Protein A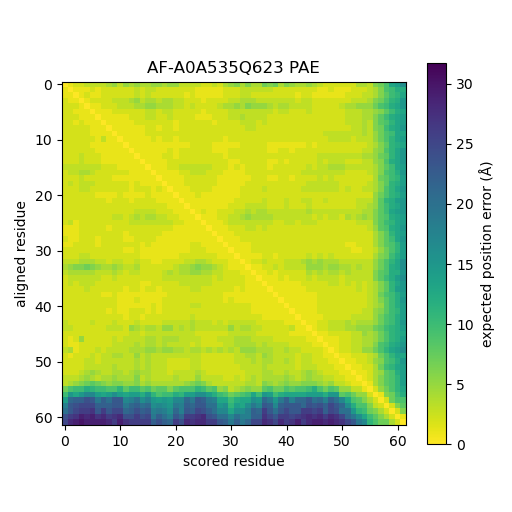F-A0A535Q623-F1 (afdb_monomer)

Foldseek 3Di:
DFFPAAALQVLLCPFPQWAPWDDDGRDTDIGGDDDCVSNVVSCPPTGDPDDDDDPDPPPDDD

Solvent-accessible surface area (backbone atoms only — not comparable to full-atom values): 3864 Å² total; per-residue (Å²): 60,33,33,83,49,83,58,60,60,73,48,38,58,66,19,65,49,38,42,77,70,44,77,57,81,39,29,43,46,64,45,77,45,88,65,66,62,48,47,54,61,37,43,64,96,59,65,68,78,44,82,75,86,73,84,79,78,70,92,75,88,131

Secondary structure (DSSP, 8-state):
-EESSS--HHHHTTSTTEEEEEEETTEEEEEE-S-SHHHHHHHTT--EEE------------

pLDDT: mean 91.41, std 10.93, range [46.88, 97.44]

Radius of gyration: 12.02 Å; Cα contacts (8 Å, |Δi|>4): 86; chains: 1; bounding box: 33×27×23 Å

Structure (mmCIF, N/CA/C/O backbone):
data_AF-A0A535Q623-F1
#
_entry.id   AF-A0A535Q623-F1
#
loop_
_atom_site.group_PDB
_atom_site.id
_atom_site.type_symbol
_atom_site.label_atom_id
_atom_site.label_alt_id
_atom_site.label_comp_id
_atom_site.label_asym_id
_atom_site.label_entity_id
_atom_site.label_seq_id
_atom_site.pdbx_PDB_ins_code
_atom_site.Cartn_x
_atom_site.Cartn_y
_atom_site.Cartn_z
_atom_site.occupancy
_atom_site.B_iso_or_equiv
_atom_site.auth_seq_id
_atom_site.auth_comp_id
_atom_site.auth_asym_id
_atom_site.auth_atom_id
_atom_site.pdbx_PDB_model_num
ATOM 1 N N . MET A 1 1 ? 3.510 -1.829 4.442 1.00 94.44 1 MET A N 1
ATOM 2 C CA . MET A 1 1 ? 2.909 -0.573 4.940 1.00 94.44 1 MET A CA 1
ATOM 3 C C . MET A 1 1 ? 1.723 -0.896 5.843 1.00 94.44 1 MET A C 1
ATOM 5 O O . MET A 1 1 ? 1.116 -1.946 5.647 1.00 94.44 1 MET A O 1
ATOM 9 N N . THR A 1 2 ? 1.406 -0.031 6.802 1.00 96.44 2 THR A N 1
ATOM 10 C CA . THR A 1 2 ? 0.328 -0.224 7.789 1.00 96.44 2 THR A CA 1
ATOM 11 C C . THR A 1 2 ? -0.616 0.975 7.777 1.00 96.44 2 THR A C 1
ATOM 13 O O . THR A 1 2 ? -0.145 2.110 7.726 1.00 96.44 2 THR A O 1
ATOM 16 N N . PHE A 1 3 ? -1.922 0.726 7.846 1.00 96.38 3 PHE A N 1
ATOM 17 C CA . PHE A 1 3 ? -2.982 1.736 7.793 1.00 96.38 3 PHE A CA 1
ATOM 18 C C . PHE A 1 3 ? -3.723 1.849 9.126 1.00 96.38 3 PHE A C 1
ATOM 20 O O . PHE A 1 3 ? -3.694 0.923 9.937 1.00 96.38 3 PHE A O 1
ATOM 27 N N . VAL A 1 4 ? -4.413 2.974 9.330 1.00 95.38 4 VAL A N 1
ATOM 28 C CA . VAL A 1 4 ? -5.332 3.163 10.471 1.00 95.38 4 VAL A CA 1
ATOM 29 C C . VAL A 1 4 ? -6.574 2.271 10.356 1.00 95.38 4 VAL A C 1
ATOM 31 O O . VAL A 1 4 ? -7.111 1.822 11.364 1.00 95.38 4 VAL A O 1
ATOM 34 N N . GLY A 1 5 ? -7.008 1.979 9.128 1.00 93.19 5 GLY A N 1
ATOM 35 C CA . GLY A 1 5 ? -8.160 1.129 8.830 1.00 93.19 5 GLY A CA 1
ATOM 36 C C . GLY A 1 5 ? -7.886 0.132 7.700 1.00 93.19 5 GLY A C 1
ATOM 37 O O . GLY A 1 5 ? -6.728 -0.132 7.371 1.00 93.19 5 GLY A O 1
ATOM 38 N N . PRO A 1 6 ? -8.937 -0.446 7.088 1.00 94.69 6 PRO A N 1
ATOM 39 C CA . PRO A 1 6 ? -8.785 -1.387 5.984 1.00 94.69 6 PRO A CA 1
ATOM 40 C C . PRO A 1 6 ? -7.951 -0.789 4.836 1.00 94.69 6 PRO A C 1
ATOM 42 O O . PRO A 1 6 ? -8.253 0.316 4.378 1.00 94.69 6 PRO A O 1
ATOM 45 N N . PRO A 1 7 ? -6.912 -1.492 4.351 1.00 95.69 7 PRO A N 1
ATOM 46 C CA . PRO A 1 7 ? -6.041 -0.958 3.316 1.00 95.69 7 PRO A CA 1
ATOM 47 C C . PRO A 1 7 ? -6.748 -0.889 1.949 1.00 95.69 7 PRO A C 1
ATOM 49 O O . PRO A 1 7 ? -7.554 -1.769 1.627 1.00 95.69 7 PRO A O 1
ATOM 52 N N . PRO A 1 8 ? -6.385 0.074 1.079 1.00 95.62 8 PRO A N 1
ATOM 53 C CA . PRO A 1 8 ? -6.928 0.240 -0.272 1.00 95.62 8 PRO A CA 1
ATOM 54 C C . PRO A 1 8 ? -6.406 -0.796 -1.276 1.00 95.62 8 PRO A C 1
ATOM 56 O O . PRO 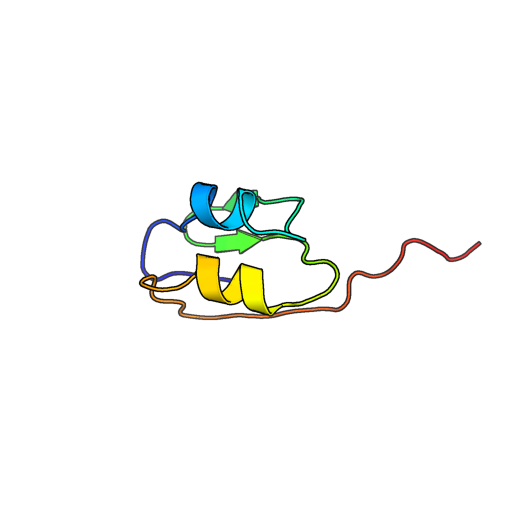A 1 8 ? -5.949 -0.461 -2.369 1.00 95.62 8 PRO A O 1
ATOM 59 N N . ALA A 1 9 ? -6.478 -2.083 -0.939 1.00 96.38 9 ALA A N 1
ATOM 60 C CA . ALA A 1 9 ? -5.847 -3.159 -1.703 1.00 96.38 9 ALA A CA 1
ATOM 61 C C . ALA A 1 9 ? -6.255 -3.176 -3.181 1.00 96.38 9 ALA A C 1
ATOM 63 O O . ALA A 1 9 ? -5.418 -3.364 -4.059 1.00 96.38 9 ALA A O 1
ATOM 64 N N . ARG A 1 10 ? -7.534 -2.906 -3.473 1.00 95.75 10 ARG A N 1
ATOM 65 C CA . ARG A 1 10 ? -8.046 -2.872 -4.848 1.00 95.75 10 ARG A CA 1
ATOM 66 C C . ARG A 1 10 ? -7.530 -1.676 -5.652 1.00 95.75 10 ARG A C 1
ATOM 68 O O . ARG A 1 10 ? -7.339 -1.813 -6.855 1.00 95.75 10 ARG A O 1
ATOM 75 N N . GLN A 1 11 ? -7.342 -0.520 -5.017 1.00 96.00 11 GLN A N 1
ATOM 76 C CA . GLN A 1 11 ? -6.812 0.677 -5.678 1.00 96.00 11 GLN A CA 1
ATOM 77 C C . GLN A 1 11 ? -5.314 0.507 -5.936 1.00 96.00 11 GLN A C 1
ATOM 79 O O . GLN A 1 11 ? -4.857 0.726 -7.052 1.00 96.00 11 GLN A O 1
ATOM 84 N N . VAL A 1 12 ? -4.587 -0.011 -4.944 1.00 96.38 12 VAL A N 1
ATOM 85 C CA . VAL A 1 12 ? -3.157 -0.328 -5.046 1.00 96.38 12 VAL A CA 1
ATOM 86 C C . VAL A 1 12 ? -2.889 -1.386 -6.122 1.00 96.38 12 VAL A C 1
ATOM 88 O O . VAL A 1 12 ? -2.003 -1.195 -6.942 1.00 96.38 12 VAL A O 1
ATOM 91 N N . ALA A 1 13 ? -3.693 -2.451 -6.209 1.00 96.81 13 ALA A N 1
ATOM 92 C CA . ALA A 1 13 ? -3.544 -3.486 -7.243 1.00 96.81 13 ALA A CA 1
ATOM 93 C C . ALA A 1 13 ? -3.840 -3.003 -8.675 1.00 96.81 13 ALA A C 1
ATOM 95 O O . ALA A 1 13 ? -3.529 -3.702 -9.634 1.00 96.81 13 ALA A O 1
ATOM 96 N N . ARG A 1 14 ? -4.470 -1.834 -8.830 1.00 96.69 14 ARG A N 1
ATOM 97 C CA . ARG A 1 14 ? -4.734 -1.205 -10.133 1.00 96.69 14 ARG A CA 1
ATOM 98 C C . ARG A 1 14 ? -3.680 -0.170 -10.516 1.00 96.69 14 ARG A C 1
ATOM 100 O O . ARG A 1 14 ? -3.704 0.311 -11.646 1.00 96.69 14 ARG A O 1
ATOM 107 N N . ALA A 1 15 ? -2.797 0.193 -9.590 1.00 97.44 15 ALA A N 1
ATOM 108 C CA . ALA A 1 15 ? -1.743 1.152 -9.854 1.00 97.44 15 ALA A CA 1
ATOM 109 C C . ALA A 1 15 ? -0.710 0.559 -10.818 1.00 97.44 15 ALA A C 1
ATOM 111 O O . ALA A 1 15 ? -0.303 -0.599 -10.702 1.00 97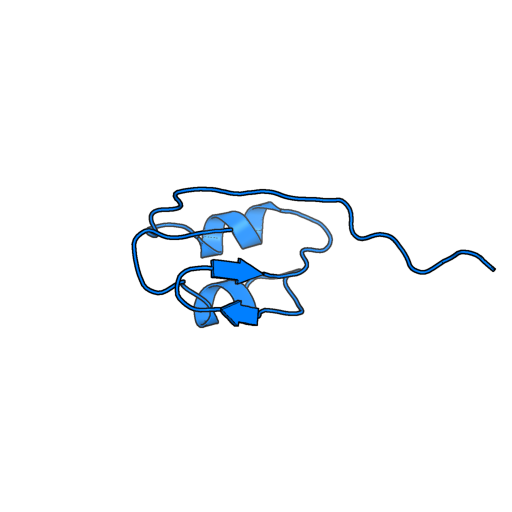.44 15 ALA A O 1
ATOM 112 N N . ILE A 1 16 ? -0.273 1.374 -11.776 1.00 96.88 16 ILE A N 1
ATOM 113 C CA . ILE A 1 16 ? 0.746 0.978 -12.747 1.00 96.88 16 ILE A CA 1
ATOM 114 C C . ILE A 1 16 ? 2.049 0.666 -12.006 1.00 96.88 16 ILE A C 1
ATOM 116 O O . ILE A 1 16 ? 2.469 1.423 -11.133 1.00 96.88 16 ILE A O 1
ATOM 120 N N . GLY A 1 17 ? 2.685 -0.449 -12.369 1.00 95.56 17 GLY A N 1
ATOM 121 C CA . GLY A 1 17 ? 3.936 -0.892 -11.755 1.00 95.56 17 GLY A CA 1
ATOM 122 C C . GLY A 1 17 ? 3.762 -1.595 -10.409 1.00 95.56 17 GLY A C 1
ATOM 123 O O . GLY A 1 17 ? 4.763 -1.961 -9.806 1.00 95.56 17 GLY A O 1
ATOM 124 N N . VAL A 1 18 ? 2.535 -1.828 -9.930 1.00 96.75 18 VAL A N 1
ATOM 125 C CA . VAL A 1 18 ? 2.294 -2.527 -8.660 1.00 96.75 18 VAL A CA 1
ATOM 126 C C . VAL A 1 18 ? 1.868 -3.974 -8.892 1.00 96.75 18 VAL A C 1
ATOM 128 O O . VAL A 1 18 ? 0.986 -4.265 -9.695 1.00 96.75 18 VAL A O 1
ATOM 131 N N . THR A 1 19 ? 2.490 -4.893 -8.158 1.00 95.75 19 THR A N 1
ATOM 132 C CA . THR A 1 19 ? 2.236 -6.340 -8.209 1.00 95.75 19 THR A CA 1
ATOM 133 C C . THR A 1 19 ? 2.285 -6.948 -6.802 1.00 95.75 19 THR A C 1
ATOM 135 O O . THR A 1 19 ? 2.551 -6.248 -5.824 1.00 95.75 19 THR A O 1
ATOM 138 N N . GLU A 1 20 ? 1.974 -8.243 -6.681 1.00 95.75 20 GLU A N 1
ATOM 139 C CA . GLU A 1 20 ? 2.076 -9.013 -5.425 1.00 95.75 20 GLU A CA 1
ATOM 140 C C . GLU A 1 20 ? 1.363 -8.372 -4.219 1.00 95.75 20 GLU A C 1
ATOM 142 O O . GLU A 1 20 ? 1.849 -8.389 -3.084 1.00 95.75 20 GLU A O 1
ATOM 147 N N . VAL A 1 21 ? 0.186 -7.788 -4.464 1.00 96.56 21 VAL A N 1
ATOM 148 C CA . VAL A 1 21 ? -0.594 -7.107 -3.427 1.00 96.56 21 VAL A CA 1
ATOM 149 C C . VAL A 1 21 ? -1.205 -8.127 -2.471 1.00 96.56 21 VAL A C 1
ATOM 151 O O . VAL A 1 21 ? -2.095 -8.889 -2.836 1.00 96.56 21 VAL A O 1
ATOM 154 N N . ASN A 1 22 ? -0.750 -8.097 -1.225 1.00 97.12 22 ASN A N 1
ATOM 155 C CA . ASN A 1 22 ? -1.187 -8.966 -0.144 1.00 97.12 22 ASN A CA 1
ATOM 156 C C . ASN A 1 22 ? -1.636 -8.133 1.055 1.00 97.12 22 ASN A C 1
ATOM 158 O O . ASN A 1 22 ? -0.958 -7.180 1.453 1.00 97.12 22 ASN A O 1
ATOM 162 N N . VAL A 1 23 ? -2.755 -8.528 1.659 1.00 96.62 23 VAL A N 1
ATOM 163 C CA . VAL A 1 23 ? -3.324 -7.879 2.844 1.00 96.62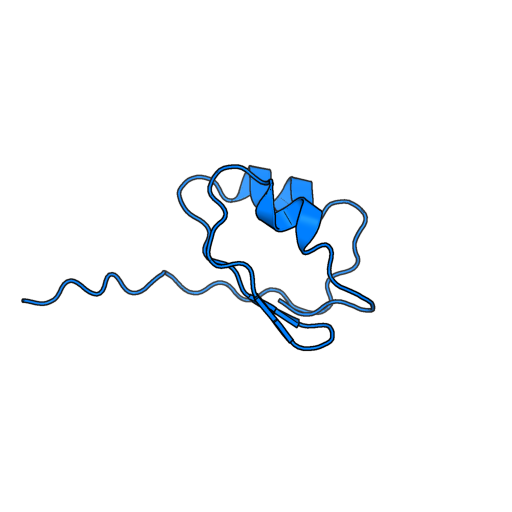 23 VAL A CA 1
ATOM 164 C C . VAL A 1 23 ? -3.282 -8.834 4.022 1.00 96.62 23 VAL A C 1
ATOM 166 O O . VAL A 1 23 ? -3.708 -9.979 3.913 1.00 96.62 23 VAL A O 1
ATOM 169 N N . ASP A 1 24 ? -2.792 -8.331 5.146 1.00 95.50 24 ASP A N 1
ATOM 170 C CA . ASP A 1 24 ? -2.758 -9.011 6.433 1.00 95.50 24 ASP A CA 1
ATOM 171 C C . ASP A 1 24 ? -3.292 -8.043 7.501 1.00 95.50 24 ASP A C 1
ATOM 173 O O . ASP A 1 24 ? -2.586 -7.141 7.961 1.00 95.50 24 ASP A O 1
ATOM 177 N N . GLY A 1 25 ? -4.591 -8.140 7.801 1.00 95.31 25 GLY A N 1
ATOM 178 C CA . GLY A 1 25 ? -5.304 -7.161 8.628 1.00 95.31 25 GLY A CA 1
ATOM 179 C C . GLY A 1 25 ? -5.222 -5.743 8.047 1.00 95.31 25 GLY A C 1
ATOM 180 O O . GLY A 1 25 ? -5.657 -5.492 6.924 1.00 95.31 25 GLY A O 1
ATOM 181 N N . TYR A 1 26 ? -4.631 -4.812 8.802 1.00 96.44 26 TYR A N 1
ATOM 182 C CA . TYR A 1 26 ? -4.390 -3.426 8.366 1.00 96.44 26 TYR A CA 1
ATOM 183 C C . TYR A 1 26 ? -3.029 -3.218 7.695 1.00 96.44 26 TYR A C 1
ATOM 185 O O . TYR A 1 26 ? -2.590 -2.084 7.481 1.00 96.44 26 TYR A O 1
ATOM 193 N N . ARG A 1 27 ? -2.329 -4.308 7.367 1.00 96.44 27 ARG A N 1
ATOM 194 C CA . ARG A 1 27 ? -1.019 -4.276 6.724 1.00 96.44 27 ARG A CA 1
ATOM 195 C C . ARG A 1 27 ? -1.141 -4.667 5.258 1.00 96.44 27 ARG A C 1
ATOM 197 O O . ARG A 1 27 ? -1.687 -5.714 4.934 1.00 96.44 27 ARG A O 1
ATOM 204 N N . LEU A 1 28 ? -0.583 -3.846 4.372 1.00 96.50 28 LEU A N 1
ATOM 205 C CA . LEU A 1 28 ? -0.468 -4.141 2.945 1.00 96.50 28 LEU A CA 1
ATOM 206 C C . LEU A 1 28 ? 1.001 -4.352 2.580 1.00 96.50 28 LEU A C 1
ATOM 208 O O . LEU A 1 28 ? 1.883 -3.570 2.961 1.00 96.50 28 LEU A O 1
ATOM 212 N N . ARG A 1 29 ? 1.266 -5.419 1.835 1.00 96.81 29 ARG A N 1
ATOM 213 C CA . ARG A 1 29 ? 2.544 -5.681 1.172 1.00 96.81 29 ARG A CA 1
ATOM 214 C C . ARG A 1 29 ? 2.300 -5.705 -0.326 1.00 96.81 29 ARG A C 1
ATOM 216 O O . ARG A 1 29 ? 1.293 -6.242 -0.765 1.00 96.81 29 ARG A 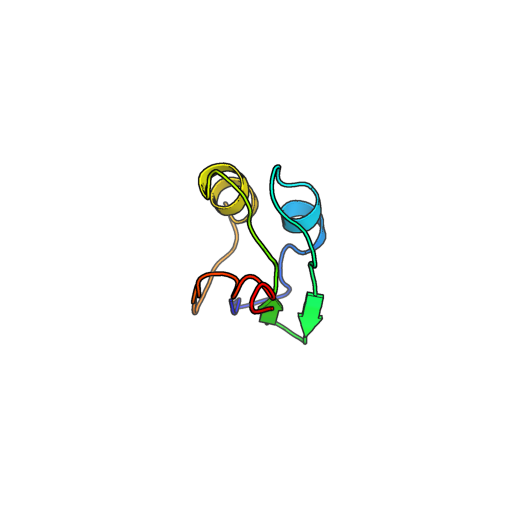O 1
ATOM 223 N N . CYS A 1 30 ? 3.192 -5.094 -1.081 1.00 95.69 30 CYS A N 1
ATOM 224 C CA . CYS A 1 30 ? 3.161 -5.113 -2.532 1.00 95.69 30 CYS A CA 1
ATOM 225 C C . CYS A 1 30 ? 4.571 -4.895 -3.055 1.00 95.69 30 CYS A C 1
ATOM 227 O O . CYS A 1 30 ? 5.426 -4.351 -2.348 1.00 95.69 30 CYS A O 1
ATOM 229 N N . LEU A 1 31 ? 4.773 -5.281 -4.303 1.00 96.12 31 LEU A N 1
ATOM 230 C CA . LEU A 1 31 ? 5.982 -5.004 -5.042 1.00 9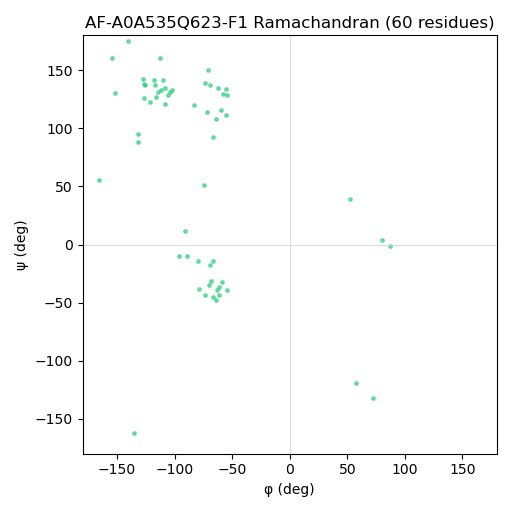6.12 31 LEU A CA 1
ATOM 231 C C . LEU A 1 31 ? 5.718 -3.875 -6.033 1.00 96.12 31 LEU A C 1
ATOM 233 O O . LEU A 1 31 ? 4.713 -3.893 -6.743 1.00 96.12 31 LEU A O 1
ATOM 237 N N . VAL A 1 32 ? 6.599 -2.879 -6.040 1.00 94.81 32 VAL A N 1
ATOM 238 C CA . VAL A 1 32 ? 6.506 -1.709 -6.915 1.00 94.81 32 VAL A CA 1
ATOM 239 C C . VAL A 1 32 ? 7.702 -1.718 -7.854 1.00 94.81 32 VAL A C 1
ATOM 241 O O . VAL A 1 32 ? 8.845 -1.794 -7.407 1.00 94.81 32 VAL A O 1
ATOM 244 N N . TRP A 1 33 ? 7.429 -1.620 -9.147 1.00 93.94 33 TRP A N 1
ATOM 245 C CA . TRP A 1 33 ? 8.409 -1.596 -10.220 1.00 93.94 33 TRP A CA 1
ATOM 246 C C . TRP A 1 33 ? 8.319 -0.276 -10.977 1.00 93.94 33 TRP A C 1
ATOM 248 O O . TRP A 1 33 ? 7.230 0.236 -11.241 1.00 93.94 33 TRP A O 1
ATOM 258 N N . GLY A 1 34 ? 9.471 0.260 -11.377 1.00 92.56 34 GLY A N 1
ATOM 259 C CA . GLY A 1 34 ? 9.533 1.547 -12.061 1.00 92.56 34 GLY A CA 1
ATOM 260 C C . GLY A 1 34 ? 9.251 2.713 -11.111 1.00 92.56 34 GLY A C 1
ATOM 261 O O . GLY A 1 34 ? 9.847 2.805 -10.039 1.00 92.56 34 GLY A O 1
ATOM 262 N N . SER A 1 35 ? 8.379 3.637 -11.522 1.00 92.31 35 SER A N 1
ATOM 263 C CA . SER A 1 35 ? 8.083 4.837 -10.733 1.00 92.31 35 SER A CA 1
ATOM 264 C C . SER A 1 35 ? 7.224 4.523 -9.510 1.00 92.31 35 SER A C 1
ATOM 266 O O . SER A 1 35 ? 6.234 3.802 -9.592 1.00 92.31 35 SER A O 1
ATOM 268 N N . PHE A 1 36 ? 7.558 5.149 -8.382 1.00 92.44 36 PHE A N 1
ATOM 269 C CA . PHE A 1 36 ? 6.788 5.045 -7.143 1.00 92.44 36 PHE A CA 1
ATOM 270 C C . PHE A 1 36 ? 5.541 5.946 -7.132 1.00 92.44 36 PHE A C 1
ATOM 272 O O . PHE A 1 36 ? 4.659 5.784 -6.292 1.00 92.44 36 PHE A O 1
ATOM 279 N N . GLN A 1 37 ? 5.445 6.905 -8.057 1.00 95.50 37 GLN A N 1
ATOM 280 C CA . GLN A 1 37 ? 4.379 7.907 -8.055 1.00 95.50 37 GLN A CA 1
ATOM 281 C C . GLN A 1 37 ? 2.964 7.323 -8.252 1.00 95.50 37 GLN A C 1
ATOM 283 O O . GLN A 1 37 ? 2.106 7.646 -7.430 1.00 95.50 37 GLN A O 1
ATOM 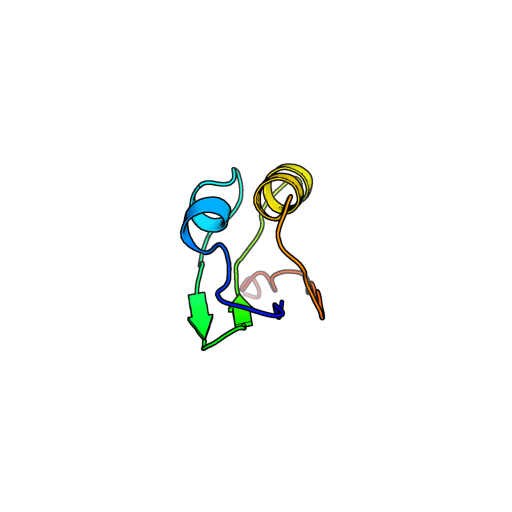288 N N . PRO A 1 38 ? 2.689 6.432 -9.231 1.00 95.88 38 PRO A N 1
ATOM 289 C CA . PRO A 1 38 ? 1.353 5.844 -9.394 1.00 95.88 38 PRO A CA 1
ATOM 290 C C . PRO A 1 38 ? 0.893 5.081 -8.147 1.00 95.88 38 PRO A C 1
ATOM 292 O O . PRO A 1 38 ? -0.291 5.044 -7.815 1.00 95.88 38 PRO A O 1
ATOM 295 N N . PHE A 1 39 ? 1.847 4.486 -7.429 1.00 95.25 39 PHE A N 1
ATOM 296 C CA . PHE A 1 39 ? 1.591 3.834 -6.157 1.00 95.25 39 PHE A CA 1
ATOM 297 C C . PHE A 1 39 ? 1.186 4.845 -5.070 1.00 95.25 39 PHE A C 1
ATOM 299 O O . PHE A 1 39 ? 0.199 4.613 -4.376 1.00 95.25 39 PHE A O 1
ATOM 306 N N . LEU A 1 40 ? 1.877 5.984 -4.947 1.00 94.56 40 LEU A N 1
ATOM 307 C CA . LEU A 1 40 ? 1.497 7.042 -4.000 1.00 94.56 40 LEU A CA 1
ATOM 308 C C . LEU A 1 40 ? 0.122 7.648 -4.318 1.00 94.56 40 LEU A C 1
ATOM 310 O O . LEU A 1 40 ? -0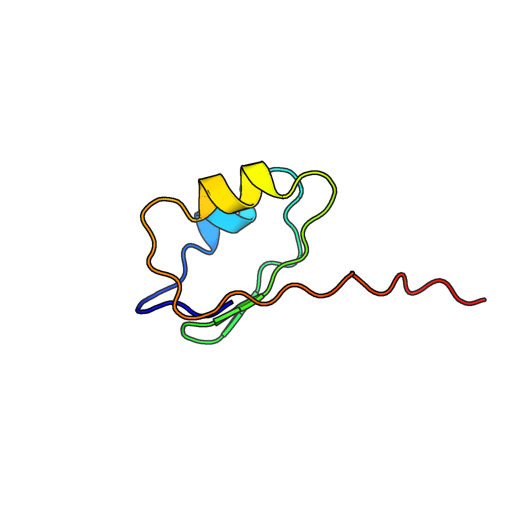.668 7.881 -3.406 1.00 94.56 40 LEU A O 1
ATOM 314 N N . GLU A 1 41 ? -0.202 7.844 -5.596 1.00 96.25 41 GLU A N 1
ATOM 315 C CA . GLU A 1 41 ? -1.533 8.295 -6.029 1.00 96.25 41 GLU A CA 1
ATOM 316 C C . GLU A 1 41 ? -2.627 7.290 -5.633 1.00 96.25 41 GLU A C 1
ATOM 318 O O . GLU A 1 41 ? -3.715 7.676 -5.204 1.00 96.25 41 GLU A O 1
ATOM 323 N N . ALA A 1 42 ? -2.332 5.989 -5.687 1.00 95.62 42 ALA A N 1
ATOM 324 C CA . ALA A 1 42 ? -3.252 4.948 -5.237 1.00 95.62 42 ALA A CA 1
ATOM 325 C C . ALA A 1 42 ? -3.461 4.910 -3.712 1.00 95.62 42 ALA A C 1
ATOM 327 O O . ALA A 1 42 ? -4.447 4.333 -3.252 1.00 95.62 42 ALA A O 1
ATOM 328 N N . LEU A 1 43 ? -2.567 5.528 -2.937 1.00 94.38 43 LEU A N 1
ATOM 329 C CA . LEU A 1 43 ? -2.721 5.718 -1.493 1.00 94.38 43 LEU A CA 1
ATOM 330 C C . LEU A 1 43 ? -3.442 7.020 -1.131 1.00 94.38 43 LEU A C 1
ATOM 332 O O . LEU A 1 43 ? -3.788 7.219 0.033 1.00 94.38 43 LEU A O 1
ATOM 336 N N . HIS A 1 44 ? -3.668 7.916 -2.093 1.00 94.19 44 HIS A N 1
ATOM 337 C CA . HIS A 1 44 ? -4.259 9.219 -1.824 1.00 94.19 44 HIS A CA 1
ATOM 338 C C . HIS A 1 44 ? -5.640 9.087 -1.160 1.00 94.19 44 HIS A C 1
ATOM 340 O O . HIS A 1 44 ? -6.509 8.353 -1.635 1.00 94.19 44 HIS A O 1
ATOM 346 N N . GLY A 1 45 ? -5.829 9.803 -0.047 1.00 93.50 45 GLY A N 1
ATOM 347 C CA . GLY A 1 45 ? -7.041 9.741 0.776 1.00 93.50 45 GLY A CA 1
ATOM 348 C C . GLY A 1 45 ? -7.046 8.642 1.846 1.00 93.50 45 GLY A C 1
ATOM 349 O O . GLY A 1 45 ? -8.004 8.573 2.611 1.00 93.50 45 GLY A O 1
ATOM 350 N N . TYR A 1 46 ? -5.995 7.817 1.939 1.00 94.25 46 TYR A N 1
ATOM 351 C CA . TYR A 1 46 ? -5.843 6.808 2.990 1.00 94.25 46 TYR A CA 1
ATOM 352 C C . TYR A 1 46 ? -4.748 7.199 3.976 1.00 94.25 46 TYR A C 1
ATOM 354 O O . TYR A 1 46 ? -3.645 7.590 3.596 1.00 94.25 46 TYR A O 1
ATOM 362 N N . GLU A 1 47 ? -5.043 7.046 5.262 1.00 94.44 47 GLU A N 1
ATOM 363 C CA . GLU A 1 47 ? -4.088 7.340 6.322 1.00 94.44 47 GLU A CA 1
ATOM 364 C C . GLU A 1 47 ? -3.141 6.154 6.556 1.00 94.44 47 GLU A C 1
ATOM 366 O O . GLU A 1 47 ? -3.564 5.037 6.883 1.00 94.44 47 GLU A O 1
ATOM 371 N N . VAL A 1 48 ? -1.843 6.410 6.381 1.00 94.06 48 VAL A N 1
ATOM 372 C CA . VAL A 1 48 ? -0.766 5.426 6.520 1.00 94.06 48 VAL A CA 1
ATOM 373 C C . VAL A 1 48 ? 0.020 5.726 7.793 1.00 94.06 48 VAL A C 1
ATOM 375 O O . VAL A 1 48 ? 0.614 6.790 7.922 1.00 94.06 48 VAL A O 1
ATOM 378 N N . ILE A 1 49 ? 0.069 4.760 8.710 1.00 95.12 49 ILE A N 1
ATOM 379 C CA . ILE A 1 49 ? 0.818 4.865 9.974 1.00 95.12 49 ILE A CA 1
ATOM 380 C C . ILE A 1 49 ? 2.310 4.627 9.731 1.00 95.12 49 ILE A C 1
ATOM 382 O O . ILE A 1 49 ? 3.171 5.236 10.358 1.00 95.12 49 ILE A O 1
ATOM 386 N N . SER A 1 50 ? 2.634 3.692 8.835 1.00 94.19 50 SER A N 1
ATOM 387 C CA . SER A 1 50 ? 4.018 3.324 8.549 1.00 94.19 50 SER A CA 1
ATOM 388 C C . SER A 1 50 ? 4.178 2.823 7.121 1.00 94.19 50 SER A C 1
ATOM 390 O O . SER A 1 50 ? 3.457 1.925 6.669 1.00 94.19 50 SER A O 1
ATOM 392 N N . LEU A 1 51 ? 5.163 3.380 6.420 1.00 93.38 51 LEU A N 1
ATOM 393 C CA . LEU A 1 51 ? 5.595 2.945 5.100 1.00 93.38 51 LEU A CA 1
ATOM 394 C C . LEU A 1 51 ? 7.073 2.572 5.175 1.00 93.38 51 LEU A C 1
ATOM 396 O O . LEU A 1 51 ? 7.918 3.379 5.542 1.00 93.38 51 LEU A O 1
ATOM 400 N N . THR A 1 52 ? 7.375 1.333 4.803 1.00 93.69 52 THR A N 1
ATOM 401 C CA . THR A 1 52 ? 8.743 0.836 4.669 1.00 93.69 52 THR A CA 1
ATOM 402 C C . THR A 1 52 ? 8.873 0.251 3.278 1.00 93.69 52 THR A C 1
ATOM 404 O O . THR A 1 52 ? 8.060 -0.597 2.897 1.00 93.69 52 THR A O 1
ATOM 407 N N . SER A 1 53 ? 9.872 0.710 2.533 1.00 91.44 53 SER A N 1
ATOM 408 C CA . SER A 1 53 ? 10.291 0.119 1.270 1.00 91.44 53 SER A CA 1
ATOM 409 C C . SER A 1 53 ? 11.652 -0.536 1.459 1.00 91.44 53 SER A C 1
ATOM 411 O O . SER A 1 53 ? 12.515 -0.042 2.182 1.00 91.44 53 SER A O 1
ATOM 413 N N . MET A 1 54 ? 11.823 -1.683 0.821 1.00 91.06 54 MET A N 1
ATOM 414 C CA . MET A 1 54 ? 13.111 -2.340 0.673 1.00 91.06 54 MET A CA 1
ATOM 415 C C . MET A 1 54 ? 13.284 -2.609 -0.819 1.00 91.06 54 MET A C 1
ATOM 417 O O . MET A 1 54 ? 12.280 -2.897 -1.481 1.00 91.06 54 MET A O 1
ATOM 421 N N . PRO A 1 55 ? 14.502 -2.485 -1.370 1.00 87.44 55 PRO A N 1
ATOM 422 C CA . PRO A 1 55 ? 14.742 -2.919 -2.736 1.00 87.44 55 PRO A CA 1
ATOM 423 C C . PRO A 1 55 ? 14.320 -4.384 -2.858 1.00 87.44 55 PRO A C 1
ATOM 425 O O . PRO A 1 55 ? 14.633 -5.194 -1.982 1.00 87.44 55 PRO A O 1
ATOM 428 N N . ALA A 1 56 ? 13.582 -4.713 -3.920 1.00 82.38 56 ALA A N 1
ATOM 429 C CA . ALA A 1 56 ? 13.338 -6.107 -4.248 1.00 82.38 56 ALA A CA 1
ATOM 430 C C . ALA A 1 56 ? 14.707 -6.739 -4.476 1.00 82.38 56 ALA A C 1
ATOM 432 O O . ALA A 1 56 ? 15.448 -6.313 -5.361 1.00 82.38 56 ALA A O 1
ATOM 433 N N . HIS A 1 57 ? 15.073 -7.697 -3.630 1.00 72.56 57 HIS A N 1
ATOM 434 C CA . HIS A 1 57 ? 16.254 -8.494 -3.884 1.00 72.56 57 HIS A CA 1
ATOM 435 C C . HIS A 1 57 ? 15.959 -9.255 -5.173 1.00 72.56 57 HIS A C 1
ATOM 437 O O . HIS A 1 57 ? 15.077 -10.116 -5.192 1.00 72.56 57 HIS A O 1
ATOM 443 N N . SER A 1 58 ? 16.618 -8.876 -6.267 1.00 59.66 58 SER A N 1
ATOM 444 C CA . SER A 1 58 ? 16.631 -9.691 -7.470 1.00 59.66 58 SER A CA 1
ATOM 445 C C . SER A 1 58 ? 17.143 -11.053 -7.028 1.00 59.66 58 SER A C 1
ATOM 447 O O . SER A 1 58 ? 18.290 -11.162 -6.609 1.00 59.66 58 SER A O 1
ATOM 449 N N . ILE A 1 59 ? 16.296 -12.079 -7.044 1.00 60.66 59 ILE A N 1
ATOM 450 C CA . ILE A 1 59 ? 16.787 -13.453 -6.986 1.00 60.66 59 ILE A CA 1
ATOM 451 C C . ILE A 1 59 ? 17.523 -13.629 -8.312 1.00 60.66 59 ILE A C 1
ATOM 453 O O . ILE A 1 59 ? 16.913 -13.822 -9.360 1.00 60.66 59 ILE A O 1
ATOM 457 N N . GLY A 1 60 ? 18.818 -13.364 -8.263 1.00 60.91 60 GLY A N 1
ATOM 458 C CA . GLY A 1 60 ? 19.700 -13.190 -9.401 1.00 60.91 60 GLY A CA 1
ATOM 459 C C . GLY A 1 60 ? 21.136 -13.258 -8.9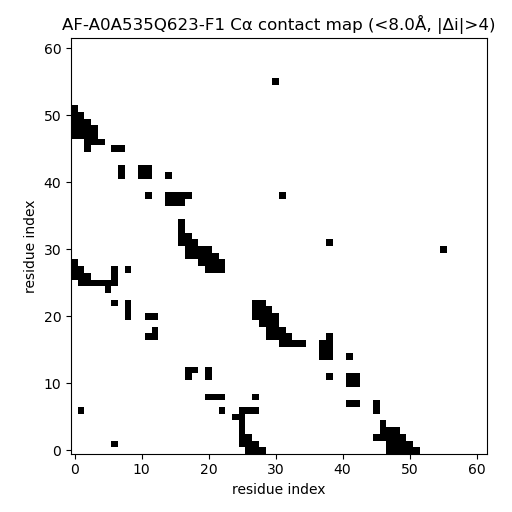14 1.00 60.91 60 GLY A C 1
ATOM 460 O O . GLY A 1 60 ? 21.893 -12.321 -9.118 1.00 60.91 60 GLY A O 1
ATOM 461 N N . ASP A 1 61 ? 21.454 -14.359 -8.241 1.00 56.72 61 ASP A N 1
ATOM 462 C CA . ASP A 1 61 ? 22.807 -14.877 -8.075 1.00 56.72 61 ASP A CA 1
ATOM 463 C C . ASP A 1 61 ? 22.717 -16.372 -8.413 1.00 56.72 61 ASP A C 1
ATOM 465 O O . ASP A 1 61 ? 22.331 -17.178 -7.568 1.00 56.72 61 ASP A O 1
ATOM 469 N N . GLU A 1 62 ? 22.884 -16.697 -9.699 1.00 46.88 62 GLU A N 1
ATOM 470 C CA . GLU A 1 62 ? 23.892 -17.646 -10.216 1.00 46.88 62 GLU A CA 1
ATOM 471 C C . GLU A 1 62 ? 23.955 -17.573 -11.752 1.00 46.88 62 GLU A C 1
ATOM 473 O O . GLU A 1 62 ? 22.883 -17.611 -12.404 1.00 46.88 62 GLU A O 1
#

Sequence (62 aa):
MTFVGPPPARQVARAIGVTEVNVDGYRLRCLVWGSFQPFLEALHGYEVISLTSMPAHSIGDE

Mean predicted aligned error: 4.53 Å

Nearest PDB structures (foldseek):
  1wg4-assembly1_A  TM=4.956E-01  e=3.116E+00  Mus musculus
  1wi6-assembly1_A  TM=4.952E-01  e=8.116E+00  Mus musculus
  5k8j-assembly1_A-2  TM=3.065E-01  e=8.690E+00  Caulobacter vibrioides CB15